Protein AF-A0A4R2LQJ0-F1 (afdb_monomer_lite)

Foldseek 3Di:
DVVVVVVVVVVVVLVVCLVVVVVPDDVSLLVSLQVVLVVLLVVCVVPPVVVSVVVLVPQCPDPDLSSVLSSLNNCVLVLVRVVCVVVVLVVLVSLCVCQQPPDPSSLLSSLQNLLSSCVPPVVSLVVVLVPDDCVRVSNVSSSCSNCVPRD

Sequence (151 aa):
MLIDNYLNKFKTVSKGIINLMMRIDKILCDIVAKMLAKAFDEICKHRGYEASLPLVEEWINDDNPNVIRAVTEGLRIWTSCPFFKENPLVAIALIAKHKAHESEYLRKSVGNALRDISKKHAELIRQEVQQWDLSYPRVLFTYKLAAKLLK

Organism: NCBI:txid28113

pLDDT: mean 86.84, std 11.3, range [59.56, 98.75]

InterPro domains:
  IPR014825 DNA alkylation repair enzyme [PF08713] (30-129)
  IPR016024 Armadillo-type fold [SSF48371] (38-150)

Structure (mmCIF, N/CA/C/O backbone):
data_AF-A0A4R2LQJ0-F1
#
_entry.id   AF-A0A4R2LQJ0-F1
#
loop_
_atom_site.group_PDB
_atom_site.id
_atom_site.type_symbol
_atom_site.label_atom_id
_atom_site.label_alt_id
_atom_site.label_comp_id
_atom_site.label_asym_id
_atom_site.label_entity_id
_atom_site.label_seq_id
_atom_site.pdbx_PDB_ins_code
_atom_site.Cartn_x
_atom_site.Cartn_y
_atom_site.Cartn_z
_atom_site.occupancy
_atom_site.B_iso_or_equiv
_atom_site.auth_seq_id
_atom_site.auth_comp_id
_atom_site.auth_asym_id
_atom_site.auth_atom_id
_atom_site.pdbx_PDB_model_num
ATOM 1 N N . MET A 1 1 ? -26.417 12.908 -4.268 1.00 59.56 1 MET A N 1
ATOM 2 C CA . MET A 1 1 ? -26.469 13.847 -5.422 1.00 59.56 1 MET A CA 1
ATOM 3 C C . MET A 1 1 ? -25.501 15.023 -5.303 1.00 59.56 1 MET A C 1
ATOM 5 O O . MET A 1 1 ? -24.594 15.086 -6.120 1.00 59.56 1 MET A O 1
ATOM 9 N N . LEU A 1 2 ? -25.627 15.939 -4.329 1.00 61.69 2 LEU A N 1
ATOM 10 C CA . LEU A 1 2 ? -24.677 17.065 -4.194 1.00 61.69 2 LEU A CA 1
ATOM 11 C C . LEU A 1 2 ? -23.270 16.602 -3.774 1.00 61.69 2 LEU A C 1
ATOM 13 O O . LEU A 1 2 ? -22.301 16.915 -4.457 1.00 61.69 2 LEU A O 1
ATOM 17 N N . ILE A 1 3 ? -23.161 15.788 -2.718 1.00 63.53 3 ILE A N 1
ATOM 18 C CA . ILE A 1 3 ? -21.873 15.279 -2.204 1.00 63.53 3 ILE A CA 1
ATOM 19 C C . ILE A 1 3 ? -21.140 14.416 -3.243 1.00 63.53 3 ILE A C 1
ATOM 21 O O . ILE A 1 3 ? -19.940 14.585 -3.434 1.00 63.53 3 ILE A O 1
ATOM 25 N N . ASP A 1 4 ? -21.850 13.550 -3.970 1.00 69.50 4 ASP A N 1
ATOM 26 C CA . ASP A 1 4 ? -21.236 12.700 -5.003 1.00 69.50 4 ASP A CA 1
ATOM 27 C C . ASP A 1 4 ? -20.672 13.526 -6.169 1.00 69.50 4 ASP A C 1
ATOM 29 O O . ASP A 1 4 ? -19.625 13.195 -6.721 1.00 69.50 4 ASP A O 1
ATOM 33 N N . ASN A 1 5 ? -21.318 14.649 -6.502 1.00 73.81 5 ASN A N 1
ATOM 34 C CA . ASN A 1 5 ? -20.833 15.580 -7.518 1.00 73.81 5 ASN A CA 1
ATOM 35 C C . ASN A 1 5 ? -19.541 16.289 -7.063 1.00 73.81 5 ASN A C 1
ATOM 37 O O . ASN A 1 5 ? -18.587 16.398 -7.834 1.00 73.81 5 ASN A O 1
ATOM 41 N N . TYR A 1 6 ? -19.456 16.696 -5.790 1.00 74.50 6 TYR A N 1
ATOM 42 C CA . TYR A 1 6 ? -18.211 17.227 -5.220 1.00 74.50 6 TYR A CA 1
ATOM 43 C C . TYR A 1 6 ? -17.104 16.177 -5.161 1.00 74.50 6 TYR A C 1
ATOM 45 O O . TYR A 1 6 ? -15.963 16.495 -5.489 1.00 74.50 6 TYR A O 1
ATOM 53 N N . LEU A 1 7 ? -17.431 14.929 -4.816 1.00 73.69 7 LEU A N 1
ATOM 54 C CA . L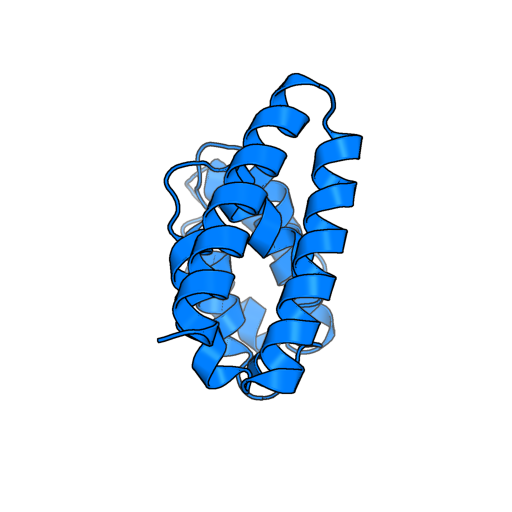EU A 1 7 ? -16.460 13.840 -4.807 1.00 73.69 7 LEU A CA 1
ATOM 55 C C . LEU A 1 7 ? -15.915 13.591 -6.214 1.00 73.69 7 LEU A C 1
ATOM 57 O O . LEU A 1 7 ? -14.708 13.504 -6.391 1.00 73.69 7 LEU A O 1
ATOM 61 N N . ASN A 1 8 ? -16.780 13.546 -7.227 1.00 77.69 8 ASN A N 1
ATOM 62 C CA . ASN A 1 8 ? -16.353 13.377 -8.614 1.00 77.69 8 ASN A CA 1
ATOM 63 C C . ASN A 1 8 ? -15.479 14.539 -9.094 1.00 77.69 8 ASN A C 1
ATOM 65 O O . ASN A 1 8 ? -14.445 14.305 -9.715 1.00 77.69 8 ASN A O 1
ATOM 69 N N . LYS A 1 9 ? -15.819 15.787 -8.749 1.00 81.12 9 LYS A N 1
ATOM 70 C CA . LYS A 1 9 ? -14.942 16.934 -9.033 1.00 81.12 9 LYS A CA 1
ATOM 71 C C . LYS A 1 9 ? -13.598 16.810 -8.321 1.00 81.12 9 LYS A C 1
ATOM 73 O O . LYS A 1 9 ? -12.566 17.000 -8.959 1.00 81.12 9 LYS A O 1
ATOM 78 N N . PHE A 1 10 ? -13.597 16.447 -7.039 1.00 80.69 10 PHE A N 1
ATOM 79 C CA . PHE A 1 10 ? -12.374 16.206 -6.276 1.00 80.69 10 PHE A CA 1
ATOM 80 C C . PHE A 1 10 ? -11.512 15.127 -6.937 1.00 80.69 10 PHE A C 1
ATOM 82 O O . PHE A 1 10 ? -10.316 15.346 -7.113 1.00 80.69 10 PHE A O 1
ATOM 89 N N . LYS A 1 11 ? -12.105 14.010 -7.379 1.00 80.12 11 LYS A N 1
ATOM 90 C CA . LYS A 1 11 ? -11.401 12.938 -8.099 1.00 80.12 11 LYS A CA 1
ATOM 91 C C . LYS A 1 11 ? -10.728 13.465 -9.362 1.00 80.12 11 LYS A C 1
ATOM 93 O O . LYS A 1 11 ? -9.515 13.328 -9.510 1.00 80.12 11 LYS A O 1
ATOM 98 N N . THR A 1 12 ? -11.502 14.093 -10.247 1.00 82.88 12 THR A N 1
ATOM 99 C CA . THR A 1 12 ? -11.019 14.571 -11.548 1.00 82.88 12 THR A CA 1
ATOM 100 C C . THR A 1 12 ? -9.915 15.608 -11.389 1.00 82.88 12 THR A C 1
ATOM 102 O O . THR A 1 12 ? -8.868 15.501 -12.027 1.00 82.88 12 THR A O 1
ATOM 105 N N . VAL A 1 13 ? -10.112 16.583 -10.496 1.00 83.06 13 VAL A N 1
ATOM 106 C CA . VAL A 1 13 ? -9.120 17.633 -10.232 1.00 83.06 13 VAL A CA 1
ATOM 107 C C . VAL A 1 13 ? -7.854 17.029 -9.639 1.00 83.06 13 VAL A C 1
ATOM 109 O O . VAL A 1 13 ? -6.762 17.315 -10.117 1.00 83.06 13 VAL A O 1
ATOM 112 N N . SER A 1 14 ? -7.980 16.144 -8.652 1.00 80.94 14 SER A N 1
ATOM 113 C CA . SER A 1 14 ? -6.821 15.546 -7.990 1.00 80.94 14 SER A CA 1
ATOM 114 C C . SER A 1 14 ? -5.989 14.675 -8.932 1.00 80.94 14 SER A C 1
ATOM 116 O O . SER A 1 14 ? -4.766 14.802 -8.952 1.00 80.94 14 SER A O 1
ATOM 118 N N . LYS A 1 15 ? -6.632 13.849 -9.770 1.00 80.69 15 LYS A N 1
ATOM 119 C CA . LYS A 1 15 ? -5.938 13.067 -10.809 1.00 80.69 15 LYS A CA 1
ATOM 120 C C . LYS A 1 15 ? -5.245 13.983 -11.824 1.00 80.69 15 LYS A C 1
ATOM 122 O O . LYS A 1 15 ? -4.096 13.740 -12.189 1.00 80.69 15 LYS A O 1
ATOM 127 N N . GLY A 1 16 ? -5.903 15.072 -12.230 1.00 81.50 16 GLY A N 1
ATOM 128 C CA . GLY A 1 16 ? -5.314 16.093 -13.100 1.00 81.50 16 GLY A CA 1
ATOM 129 C C . GLY A 1 16 ? -4.079 16.762 -12.489 1.00 81.50 16 GLY A C 1
ATOM 130 O O . GLY A 1 16 ? -3.057 16.896 -13.160 1.00 81.50 16 GLY A O 1
ATOM 131 N N . ILE A 1 17 ? -4.142 17.114 -11.202 1.00 81.12 17 ILE A N 1
ATOM 132 C CA . ILE A 1 17 ? -3.028 17.708 -10.457 1.00 81.12 17 ILE A CA 1
ATOM 133 C C . ILE A 1 17 ? -1.858 16.722 -10.351 1.00 81.12 17 ILE A C 1
ATOM 135 O O . ILE A 1 17 ? -0.732 17.105 -10.657 1.00 81.12 17 ILE A O 1
ATOM 139 N N . ILE A 1 18 ? -2.104 15.452 -10.001 1.00 77.69 18 ILE A N 1
ATOM 140 C CA . ILE A 1 18 ? -1.054 14.416 -9.969 1.00 77.69 18 ILE A CA 1
ATOM 141 C C . ILE A 1 18 ? -0.365 14.319 -11.336 1.00 77.69 18 ILE A C 1
ATOM 143 O O . ILE A 1 18 ? 0.862 14.369 -11.419 1.00 77.69 18 ILE A O 1
ATOM 147 N N . ASN A 1 19 ? -1.146 14.243 -12.417 1.00 77.94 19 ASN A N 1
ATOM 148 C CA . ASN A 1 19 ? -0.617 14.159 -13.778 1.00 77.94 19 ASN A CA 1
ATOM 149 C C . ASN A 1 19 ? 0.231 15.373 -14.163 1.00 77.94 19 ASN A C 1
ATOM 151 O O . ASN A 1 19 ? 1.266 15.215 -14.810 1.00 77.94 19 ASN A O 1
ATOM 155 N N . LEU A 1 20 ? -0.199 16.574 -13.777 1.00 79.31 20 LEU A N 1
ATOM 156 C CA . LEU A 1 20 ? 0.540 17.802 -14.043 1.00 79.31 20 LEU A CA 1
ATOM 157 C C . LEU A 1 20 ? 1.846 17.845 -13.247 1.00 79.31 20 LEU A C 1
ATOM 159 O O . LEU A 1 20 ? 2.902 18.108 -13.813 1.00 79.31 20 LEU A O 1
ATOM 163 N N . MET A 1 21 ? 1.796 17.547 -11.951 1.00 75.88 21 MET A N 1
ATOM 164 C CA . MET A 1 21 ? 2.963 17.624 -11.070 1.00 75.88 21 MET A CA 1
ATOM 165 C C . MET A 1 21 ? 4.033 16.607 -11.439 1.00 75.88 21 MET A C 1
ATOM 167 O O . MET A 1 21 ? 5.214 16.934 -11.387 1.00 75.88 21 MET A O 1
ATOM 171 N N . MET A 1 22 ? 3.634 15.425 -11.913 1.00 69.56 22 MET A N 1
ATOM 172 C CA . MET A 1 22 ? 4.554 14.430 -12.469 1.00 69.56 22 MET A CA 1
ATOM 173 C C . MET A 1 22 ? 5.381 14.950 -13.652 1.00 69.56 22 MET A C 1
ATOM 175 O O . MET A 1 22 ? 6.480 14.452 -13.879 1.00 69.56 22 MET A O 1
ATOM 179 N N . ARG A 1 23 ? 4.877 15.937 -14.405 1.00 75.00 23 ARG A N 1
ATOM 180 C CA . ARG A 1 23 ? 5.614 16.571 -15.512 1.00 75.00 23 ARG A CA 1
ATOM 181 C C . ARG A 1 23 ? 6.564 17.672 -15.045 1.00 75.00 23 ARG A C 1
ATOM 183 O O . ARG A 1 23 ? 7.405 18.096 -15.826 1.00 75.00 23 ARG A O 1
ATOM 190 N N . ILE A 1 24 ? 6.398 18.149 -13.813 1.00 74.56 24 ILE A N 1
ATOM 191 C CA . ILE A 1 24 ? 7.155 19.272 -13.261 1.00 74.56 24 ILE A CA 1
ATOM 192 C C . ILE A 1 24 ? 8.280 18.745 -12.377 1.00 74.56 24 ILE A C 1
ATOM 194 O O . ILE A 1 24 ? 9.448 18.952 -12.686 1.00 74.56 24 ILE A O 1
ATOM 198 N N . ASP A 1 25 ? 7.931 18.077 -11.273 1.00 73.62 25 ASP A N 1
ATOM 199 C CA . ASP A 1 25 ? 8.899 17.645 -10.273 1.00 73.62 25 ASP A CA 1
ATOM 200 C C . ASP A 1 25 ? 8.358 16.511 -9.382 1.00 73.62 25 ASP A C 1
ATOM 202 O O . ASP A 1 25 ? 7.186 16.444 -9.000 1.00 73.62 25 ASP A O 1
ATOM 206 N N . LYS A 1 26 ? 9.257 15.598 -9.021 1.00 66.50 26 LYS A N 1
ATOM 207 C CA . LYS A 1 26 ? 8.949 14.398 -8.244 1.00 66.50 26 LYS A CA 1
ATOM 208 C C . LYS A 1 26 ? 8.674 14.681 -6.762 1.00 66.50 26 LYS A C 1
ATOM 210 O O . LYS A 1 26 ? 7.780 14.068 -6.183 1.00 66.50 26 LYS A O 1
ATOM 215 N N . ILE A 1 27 ? 9.421 15.599 -6.150 1.00 70.94 27 ILE A N 1
ATOM 216 C CA . ILE A 1 27 ? 9.214 16.046 -4.763 1.00 70.94 27 ILE A CA 1
ATOM 217 C C . ILE A 1 27 ? 7.845 16.711 -4.657 1.00 70.94 27 ILE A C 1
ATOM 219 O O . ILE A 1 27 ? 7.098 16.467 -3.708 1.00 70.94 27 ILE A O 1
ATOM 223 N N . LEU A 1 28 ? 7.493 17.499 -5.670 1.00 67.00 28 LEU A N 1
ATOM 224 C CA . LEU A 1 28 ? 6.199 18.151 -5.773 1.00 67.00 28 LEU A CA 1
ATOM 225 C C . LEU A 1 28 ? 5.065 17.103 -5.762 1.00 67.00 28 LEU A C 1
ATOM 227 O O . LEU A 1 28 ? 4.140 17.217 -4.954 1.00 67.00 28 LEU A O 1
ATOM 231 N N . CYS A 1 29 ? 5.169 16.024 -6.548 1.00 67.44 29 CYS A N 1
ATOM 232 C CA . CYS A 1 29 ? 4.191 14.925 -6.526 1.00 67.44 29 CYS A CA 1
ATOM 233 C C . CYS A 1 29 ? 4.036 14.275 -5.135 1.00 67.44 29 CYS A C 1
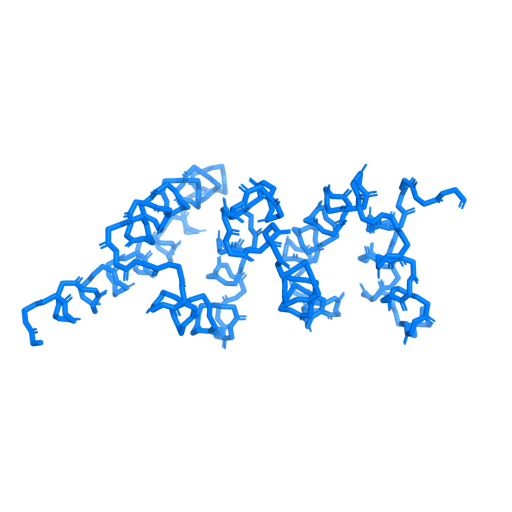ATOM 235 O O . CYS A 1 29 ? 2.913 13.997 -4.705 1.00 67.44 29 CYS A O 1
ATOM 237 N N . ASP A 1 30 ? 5.137 14.064 -4.405 1.00 66.25 30 ASP A N 1
ATOM 238 C CA . ASP A 1 30 ? 5.096 13.506 -3.046 1.00 66.25 30 ASP A CA 1
ATOM 239 C C . ASP A 1 30 ? 4.405 14.467 -2.046 1.00 66.25 30 ASP A C 1
ATOM 241 O O . ASP A 1 30 ? 3.734 14.017 -1.113 1.00 66.25 30 ASP A O 1
ATOM 245 N N . ILE A 1 31 ? 4.513 15.790 -2.235 1.00 71.00 31 ILE A N 1
ATOM 246 C CA . ILE A 1 31 ? 3.795 16.790 -1.422 1.00 71.00 31 ILE A CA 1
ATOM 247 C C . ILE A 1 31 ? 2.287 16.710 -1.672 1.00 71.00 31 ILE A C 1
ATOM 249 O O . ILE A 1 31 ? 1.511 16.674 -0.713 1.00 71.00 31 ILE A O 1
ATOM 253 N N . VAL A 1 32 ? 1.851 16.624 -2.932 1.00 69.75 32 VAL A N 1
ATOM 254 C CA . VAL A 1 32 ? 0.413 16.524 -3.223 1.00 69.75 32 VAL A CA 1
ATOM 255 C C . VAL A 1 32 ? -0.178 15.196 -2.801 1.00 69.75 32 VAL A C 1
ATOM 257 O O . VAL A 1 32 ? -1.283 15.201 -2.271 1.00 69.75 32 VAL A O 1
ATOM 260 N N . ALA A 1 33 ? 0.549 14.084 -2.908 1.00 67.38 33 ALA A N 1
ATOM 261 C CA . ALA A 1 33 ? 0.081 12.812 -2.359 1.00 67.38 33 ALA A CA 1
ATOM 262 C C . ALA A 1 33 ? -0.242 12.926 -0.855 1.00 67.38 33 ALA A C 1
ATOM 264 O O . ALA A 1 33 ? -1.282 12.448 -0.403 1.00 67.38 33 ALA A O 1
ATOM 265 N N . LYS A 1 34 ? 0.586 13.645 -0.081 1.00 68.69 34 LYS A N 1
ATOM 266 C CA . LYS A 1 34 ? 0.321 13.920 1.343 1.00 68.69 34 LYS A CA 1
ATOM 267 C C . LYS A 1 34 ? -0.890 14.829 1.557 1.00 68.69 34 LYS A C 1
ATOM 269 O O . LYS A 1 34 ? -1.650 14.617 2.499 1.00 68.69 34 LYS A O 1
ATOM 274 N N . MET A 1 35 ? -1.076 15.851 0.721 1.00 73.50 35 MET A N 1
ATOM 275 C CA . MET A 1 35 ? -2.261 16.715 0.801 1.00 73.50 35 MET A CA 1
ATOM 276 C C . MET A 1 35 ? -3.538 15.936 0.476 1.00 73.50 35 MET A C 1
ATOM 278 O O . MET A 1 35 ? -4.533 16.074 1.183 1.00 73.50 35 MET A O 1
ATOM 282 N N . LEU A 1 36 ? -3.489 15.073 -0.539 1.00 70.19 36 LEU A N 1
ATOM 283 C CA . LEU A 1 36 ? -4.593 14.202 -0.927 1.00 70.19 36 LEU A CA 1
ATOM 284 C C . LEU A 1 36 ? -4.924 13.191 0.162 1.00 70.19 36 LEU A C 1
ATOM 286 O O . LEU A 1 36 ? -6.098 12.959 0.415 1.00 70.19 36 LEU A O 1
ATOM 290 N N . ALA A 1 37 ? -3.923 12.665 0.864 1.00 66.62 37 ALA A N 1
ATOM 291 C CA . ALA A 1 37 ? -4.148 11.816 2.025 1.00 66.62 37 ALA A CA 1
ATOM 292 C C . ALA A 1 37 ? -4.916 12.520 3.138 1.00 66.62 37 ALA A C 1
ATOM 294 O O . ALA A 1 37 ? -5.871 11.964 3.666 1.00 66.62 37 ALA A O 1
ATOM 295 N N . LYS A 1 38 ? -4.521 13.754 3.474 1.00 72.38 38 LYS A N 1
ATOM 296 C CA . LYS A 1 38 ? -5.221 14.562 4.480 1.00 72.38 38 LYS A CA 1
ATOM 297 C C . LYS A 1 38 ? -6.643 14.892 4.036 1.00 72.38 38 LYS A C 1
ATOM 299 O O . LYS A 1 38 ? -7.561 14.795 4.837 1.00 72.38 38 LYS A O 1
ATOM 304 N N . ALA A 1 39 ? -6.831 15.247 2.766 1.00 74.50 39 ALA A N 1
ATOM 305 C CA . ALA A 1 39 ? -8.157 15.499 2.212 1.00 74.50 39 ALA A CA 1
ATOM 306 C C . ALA A 1 39 ? -9.029 14.235 2.240 1.00 74.50 39 ALA A C 1
ATOM 308 O O . ALA A 1 39 ? -10.200 14.300 2.595 1.00 74.50 39 ALA A O 1
ATOM 309 N N . PHE A 1 40 ? -8.453 13.078 1.913 1.00 69.88 40 PHE A N 1
ATOM 310 C CA . PHE A 1 40 ? -9.141 11.796 1.958 1.00 69.88 40 PHE A CA 1
ATOM 311 C C . PHE A 1 40 ? -9.510 11.396 3.392 1.00 69.88 40 PHE A C 1
ATOM 313 O O . PHE A 1 40 ? -10.648 11.006 3.633 1.00 69.88 40 PHE A O 1
ATOM 320 N N . ASP A 1 41 ? -8.588 11.550 4.343 1.00 70.44 41 ASP A N 1
ATOM 321 C CA . ASP A 1 41 ? -8.825 11.353 5.777 1.00 70.44 41 ASP A CA 1
ATOM 322 C C . ASP A 1 41 ? -9.980 12.235 6.277 1.00 70.44 41 ASP A C 1
ATOM 324 O O . ASP A 1 41 ? -10.882 11.751 6.959 1.00 70.44 41 ASP A O 1
ATOM 328 N N . GLU A 1 42 ? -10.024 13.500 5.853 1.00 77.19 42 GLU A N 1
ATOM 329 C CA . GLU A 1 42 ? -11.101 14.428 6.206 1.00 77.19 42 GLU A CA 1
ATOM 330 C C . GLU A 1 42 ? -12.450 14.029 5.586 1.00 77.19 42 GLU A C 1
ATOM 332 O O . GLU A 1 42 ? -13.474 13.998 6.271 1.00 77.19 42 GLU A O 1
ATOM 337 N N . ILE A 1 43 ? -12.456 13.617 4.314 1.00 75.00 43 ILE A N 1
ATOM 338 C CA . ILE A 1 43 ? -13.647 13.062 3.652 1.00 75.00 43 ILE A CA 1
ATOM 339 C C . ILE A 1 43 ? -14.138 11.814 4.398 1.00 75.00 43 ILE A C 1
ATOM 341 O O . ILE A 1 43 ? -15.338 11.665 4.626 1.00 75.00 43 ILE A O 1
ATOM 345 N N . CYS A 1 44 ? -13.230 10.927 4.811 1.00 72.19 44 CYS A N 1
ATOM 346 C CA . CYS A 1 44 ? -13.561 9.713 5.554 1.00 72.19 44 CYS A CA 1
ATOM 347 C C . CYS A 1 44 ? -14.109 10.006 6.947 1.00 72.19 44 CYS A C 1
ATOM 349 O O . CYS A 1 44 ? -15.055 9.346 7.369 1.00 72.19 44 CYS A O 1
ATOM 351 N N . LYS A 1 45 ? -13.561 10.995 7.658 1.00 74.38 45 LYS A N 1
ATOM 352 C CA . LYS A 1 45 ? -14.096 11.436 8.953 1.00 74.38 45 LYS A CA 1
ATOM 353 C C . LYS A 1 45 ? -15.522 11.960 8.825 1.00 74.38 45 LYS A C 1
ATOM 355 O O . LYS A 1 45 ? -16.358 11.629 9.657 1.00 74.38 45 LYS A O 1
ATOM 360 N N . HIS A 1 46 ? -15.810 12.733 7.778 1.00 77.56 46 HIS A N 1
ATOM 361 C CA . HIS A 1 46 ? -17.146 13.289 7.566 1.00 77.56 46 HIS A CA 1
ATOM 362 C C . HIS A 1 46 ? -18.164 12.275 7.030 1.00 77.56 46 HIS A C 1
ATOM 364 O O . HIS A 1 46 ? -19.337 12.355 7.388 1.00 77.56 46 HIS A O 1
ATOM 370 N N . ARG A 1 47 ? -17.749 11.342 6.163 1.00 74.56 47 ARG A N 1
ATOM 371 C CA . ARG A 1 47 ? -18.655 10.404 5.471 1.00 74.56 47 ARG A CA 1
ATOM 372 C C . ARG A 1 47 ? -18.717 9.010 6.105 1.00 74.56 47 ARG A C 1
ATOM 374 O O . ARG A 1 47 ? -19.625 8.246 5.799 1.00 74.56 47 ARG A O 1
ATOM 381 N N . GLY A 1 48 ? -17.755 8.677 6.960 1.00 72.00 48 GLY A N 1
ATOM 382 C CA . GLY A 1 48 ? -17.453 7.309 7.367 1.00 72.00 48 GLY A CA 1
ATOM 383 C C . GLY A 1 48 ? -16.429 6.668 6.425 1.00 72.00 48 GLY A C 1
ATOM 384 O O . GLY A 1 48 ? -16.510 6.796 5.204 1.00 72.00 48 GLY A O 1
ATOM 385 N N . TYR A 1 49 ? -15.449 5.966 6.993 1.00 66.75 49 TYR A N 1
ATOM 386 C CA . TYR A 1 49 ? -14.358 5.355 6.224 1.00 66.75 49 TYR A CA 1
ATOM 387 C C . TYR A 1 49 ? -14.837 4.256 5.272 1.00 66.75 49 TYR A C 1
ATOM 389 O O . TYR A 1 49 ? -14.315 4.134 4.168 1.00 66.75 49 TYR A O 1
ATOM 397 N N . GLU A 1 50 ? -15.851 3.493 5.675 1.00 69.69 50 GLU A N 1
ATOM 398 C CA . GLU A 1 50 ? -16.456 2.444 4.852 1.00 69.69 50 GLU A CA 1
ATOM 399 C C . GLU A 1 50 ? -17.060 3.020 3.561 1.00 69.69 50 GLU A C 1
ATOM 401 O O . GLU A 1 50 ? -16.804 2.521 2.469 1.00 69.69 50 GLU A O 1
ATOM 406 N N . ALA A 1 51 ? -17.743 4.166 3.656 1.00 74.38 51 ALA A N 1
ATOM 407 C CA . ALA A 1 51 ? -18.315 4.868 2.505 1.00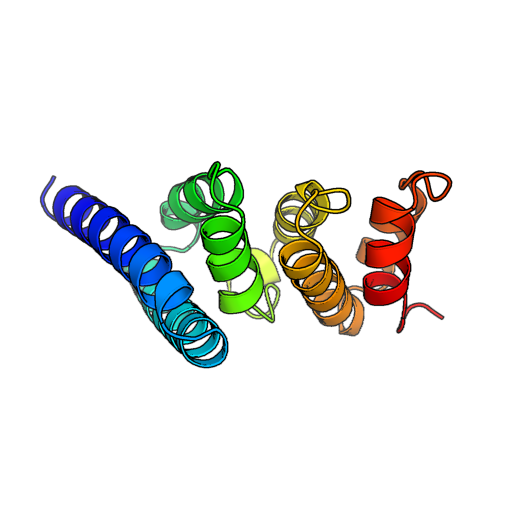 74.38 51 ALA A CA 1
ATOM 408 C C . ALA A 1 51 ? -17.260 5.473 1.555 1.00 74.38 51 ALA A C 1
ATOM 410 O O . ALA A 1 51 ? -17.586 5.870 0.432 1.00 74.38 51 ALA A O 1
ATOM 411 N N . SER A 1 52 ? -16.005 5.563 1.997 1.00 75.50 52 SER A N 1
ATOM 412 C CA . SER A 1 52 ? -14.881 6.085 1.216 1.00 75.50 52 SER A CA 1
ATOM 413 C C . SER A 1 52 ? -13.989 4.988 0.632 1.00 75.50 52 SER A C 1
ATOM 415 O O . SER A 1 52 ? -13.166 5.284 -0.235 1.00 75.50 52 SER A O 1
ATOM 417 N N . LEU A 1 53 ? -14.166 3.728 1.044 1.00 81.19 53 LEU A N 1
ATOM 418 C CA . LEU A 1 53 ? -13.415 2.590 0.514 1.00 81.19 53 LEU A CA 1
ATOM 419 C C . LEU A 1 53 ? -13.505 2.466 -1.021 1.00 81.19 53 LEU A C 1
ATOM 421 O O . LEU A 1 53 ? -12.447 2.317 -1.634 1.00 81.19 53 LEU A O 1
ATOM 425 N N . PRO A 1 54 ? -14.672 2.670 -1.676 1.00 86.19 54 PRO A N 1
ATOM 426 C CA . PRO A 1 54 ? -14.756 2.610 -3.138 1.00 86.19 54 PRO A CA 1
ATOM 427 C C . PRO A 1 54 ? -13.841 3.612 -3.854 1.00 86.19 54 PRO A C 1
ATOM 429 O O . PRO A 1 54 ? -13.392 3.366 -4.968 1.00 86.19 54 PRO A O 1
ATOM 432 N N . LEU A 1 55 ? -13.539 4.755 -3.226 1.00 82.12 55 LEU A N 1
ATOM 433 C CA . LEU A 1 55 ? -12.611 5.739 -3.786 1.00 82.12 55 LEU A CA 1
ATOM 434 C C . LEU A 1 55 ? -11.150 5.268 -3.668 1.00 82.12 55 LEU A C 1
ATOM 436 O O . LEU A 1 55 ? -10.382 5.446 -4.612 1.00 82.12 55 LEU A O 1
ATOM 440 N N . VAL A 1 56 ? -10.767 4.635 -2.552 1.00 84.25 56 VAL A N 1
ATOM 441 C CA . VAL A 1 56 ? -9.439 4.000 -2.427 1.00 84.25 56 VAL A CA 1
ATOM 442 C C . VAL A 1 56 ? -9.284 2.908 -3.475 1.00 84.25 56 VAL A C 1
ATOM 444 O O . VAL A 1 56 ? -8.267 2.863 -4.161 1.00 84.25 56 VAL A O 1
ATOM 447 N N . GLU A 1 57 ? -10.300 2.060 -3.618 1.00 90.00 57 GLU A N 1
ATOM 448 C CA . GLU A 1 57 ? -10.316 0.969 -4.589 1.00 90.00 57 GLU A CA 1
ATOM 449 C C . GLU A 1 57 ? -10.259 1.481 -6.029 1.00 90.00 57 GLU A C 1
ATOM 451 O O . GLU A 1 57 ? -9.547 0.915 -6.852 1.00 90.00 57 GLU A O 1
ATOM 456 N N . GLU A 1 58 ? -10.942 2.577 -6.351 1.00 89.50 58 GLU A N 1
ATOM 457 C CA . GLU A 1 58 ? -10.836 3.196 -7.674 1.00 89.50 58 GLU A CA 1
ATOM 458 C C . GLU A 1 58 ? -9.396 3.645 -7.969 1.00 89.50 58 GLU A C 1
ATOM 460 O O . GLU A 1 58 ? -8.882 3.418 -9.059 1.00 89.50 58 GLU A O 1
ATOM 465 N N . TRP A 1 59 ? -8.728 4.281 -7.005 1.00 88.94 59 TRP A N 1
ATOM 466 C CA . TRP A 1 59 ? -7.403 4.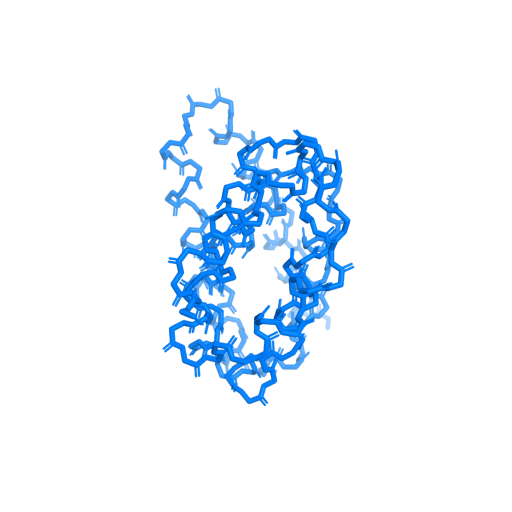868 -7.217 1.00 88.94 59 TRP A CA 1
ATOM 467 C C . TRP A 1 59 ? -6.268 3.855 -7.167 1.00 88.94 59 TRP A C 1
ATOM 469 O O . TRP A 1 59 ? -5.291 3.990 -7.902 1.00 88.94 59 TRP A O 1
ATOM 479 N N . ILE A 1 60 ? -6.377 2.846 -6.303 1.00 91.75 60 ILE A N 1
ATOM 480 C CA . ILE A 1 60 ? -5.386 1.772 -6.234 1.00 91.75 60 ILE A CA 1
ATOM 481 C C . ILE A 1 60 ? -5.421 0.931 -7.519 1.00 91.75 60 ILE A C 1
ATOM 483 O O . ILE A 1 60 ? -4.410 0.368 -7.909 1.00 91.75 60 ILE A O 1
ATOM 487 N N . ASN A 1 61 ? -6.561 0.892 -8.214 1.00 94.12 61 ASN A N 1
ATOM 488 C CA . ASN A 1 61 ? -6.741 0.162 -9.466 1.00 94.12 61 ASN A CA 1
ATOM 489 C C . ASN A 1 61 ? -6.634 1.047 -10.720 1.00 94.12 61 ASN A C 1
ATOM 491 O O . ASN A 1 61 ? -7.004 0.593 -11.798 1.00 94.12 61 ASN A O 1
ATOM 495 N N . ASP A 1 62 ? -6.164 2.289 -10.591 1.00 93.56 62 ASP A N 1
ATOM 496 C CA . ASP A 1 62 ? -5.998 3.203 -11.724 1.00 93.56 62 ASP A CA 1
ATOM 497 C C . ASP A 1 62 ? -4.872 2.728 -12.659 1.00 93.56 62 ASP A C 1
ATOM 499 O O . ASP A 1 62 ? -3.861 2.191 -12.205 1.00 93.56 62 ASP A O 1
ATOM 503 N N . ASP A 1 63 ? -5.010 2.968 -13.963 1.00 91.88 63 ASP A N 1
ATOM 504 C CA . ASP A 1 63 ? -3.990 2.589 -14.950 1.00 91.88 63 ASP A CA 1
ATOM 505 C C . ASP A 1 63 ? -2.691 3.393 -14.784 1.00 91.88 63 ASP A C 1
ATOM 507 O O . ASP A 1 63 ? -1.613 2.967 -15.207 1.00 91.88 63 ASP A O 1
ATOM 511 N N . ASN A 1 64 ? -2.763 4.577 -14.167 1.00 87.62 64 ASN A N 1
ATOM 512 C CA . ASN A 1 64 ? -1.595 5.408 -13.951 1.00 87.62 64 ASN A CA 1
ATOM 513 C C . ASN A 1 64 ? -0.859 5.013 -12.657 1.00 87.62 64 ASN A C 1
ATOM 515 O O . ASN A 1 64 ? -1.353 5.283 -11.554 1.00 87.62 64 ASN A O 1
ATOM 519 N N . PRO A 1 65 ? 0.395 4.520 -12.735 1.00 90.62 65 PRO A N 1
ATOM 520 C CA . PRO A 1 65 ? 1.152 4.104 -11.555 1.00 90.62 65 PRO A CA 1
ATOM 521 C C . PRO A 1 65 ? 1.381 5.223 -10.535 1.00 90.62 65 PRO A C 1
ATOM 523 O O . PRO A 1 65 ? 1.638 4.940 -9.365 1.00 90.62 65 PRO A O 1
ATOM 526 N N . ASN A 1 66 ? 1.308 6.489 -10.947 1.00 85.19 66 ASN A N 1
ATOM 527 C CA . ASN A 1 66 ? 1.469 7.626 -10.045 1.00 85.19 66 ASN A CA 1
ATOM 528 C C . ASN A 1 66 ? 0.199 7.916 -9.245 1.00 85.19 66 ASN A C 1
ATOM 530 O O . ASN A 1 66 ? 0.305 8.353 -8.102 1.00 85.19 66 ASN A O 1
ATOM 534 N N . VAL A 1 67 ? -0.983 7.626 -9.798 1.00 86.50 67 VAL A N 1
ATOM 535 C CA . VAL A 1 67 ? -2.248 7.690 -9.052 1.00 86.50 67 VAL A CA 1
ATOM 536 C C . VAL A 1 67 ? -2.266 6.587 -7.995 1.00 86.50 67 VAL A C 1
ATOM 538 O O . VAL A 1 67 ? -2.463 6.881 -6.814 1.00 86.50 67 VAL A O 1
ATOM 541 N N . ILE A 1 68 ? -1.913 5.355 -8.384 1.00 91.88 68 ILE A N 1
ATOM 542 C CA . ILE A 1 68 ? -1.763 4.221 -7.455 1.00 91.88 68 ILE A CA 1
ATOM 543 C C . ILE A 1 68 ? -0.742 4.558 -6.361 1.00 91.88 68 ILE A C 1
ATOM 545 O O . ILE A 1 68 ? -0.966 4.332 -5.169 1.00 91.88 68 ILE A O 1
ATOM 549 N N . ARG A 1 69 ? 0.398 5.142 -6.745 1.00 89.50 69 ARG A N 1
ATOM 550 C CA . ARG A 1 69 ? 1.426 5.566 -5.792 1.00 89.50 69 ARG A CA 1
ATOM 551 C C . ARG A 1 69 ? 0.898 6.638 -4.847 1.00 89.50 69 ARG A C 1
ATOM 553 O O . ARG A 1 69 ? 1.173 6.542 -3.657 1.00 89.50 69 ARG A O 1
ATOM 560 N N . ALA A 1 70 ? 0.180 7.641 -5.348 1.00 83.06 70 ALA A N 1
ATOM 561 C CA . ALA A 1 70 ? -0.319 8.741 -4.532 1.00 83.06 70 ALA A CA 1
ATOM 562 C C . ALA A 1 70 ? -1.218 8.233 -3.400 1.00 83.06 70 ALA A C 1
ATOM 564 O O . ALA A 1 70 ? -1.031 8.647 -2.259 1.00 83.06 70 ALA A O 1
ATOM 565 N N . VAL A 1 71 ? -2.115 7.281 -3.681 1.00 85.31 71 VAL A N 1
ATOM 566 C CA . VAL A 1 71 ? -2.928 6.644 -2.632 1.00 85.31 71 VAL A CA 1
ATOM 567 C C . VAL A 1 71 ? -2.088 5.725 -1.731 1.00 85.31 71 VAL A C 1
ATOM 569 O O . VAL A 1 71 ? -2.213 5.790 -0.509 1.00 85.31 71 VAL A O 1
ATOM 572 N N . THR A 1 72 ? -1.158 4.945 -2.301 1.00 91.12 72 THR A N 1
ATOM 573 C CA . THR A 1 72 ? -0.261 4.041 -1.549 1.00 91.12 72 THR A CA 1
ATOM 574 C C . THR A 1 72 ? 0.623 4.785 -0.550 1.00 91.12 72 THR A C 1
ATOM 576 O O . THR A 1 72 ? 0.770 4.340 0.584 1.00 91.12 72 THR A O 1
ATOM 579 N N . GLU A 1 73 ? 1.226 5.905 -0.948 1.00 87.50 73 GLU A N 1
ATOM 580 C CA . GLU A 1 73 ? 2.068 6.739 -0.085 1.00 87.50 73 GLU A CA 1
ATOM 581 C C . GLU A 1 73 ? 1.259 7.648 0.818 1.00 87.50 73 GLU A C 1
ATOM 583 O O . GLU A 1 73 ? 1.601 7.800 1.989 1.00 87.50 73 GLU A O 1
ATOM 588 N N . GLY A 1 74 ? 0.201 8.248 0.278 1.00 80.06 74 GLY A N 1
ATOM 589 C CA . GLY A 1 74 ? -0.607 9.215 0.993 1.00 80.06 74 GLY A CA 1
ATOM 590 C C . GLY A 1 74 ? -1.163 8.632 2.286 1.00 80.06 74 GLY A C 1
ATOM 591 O O . GLY A 1 74 ? -1.022 9.235 3.345 1.00 80.06 74 GLY A O 1
ATOM 592 N N . LEU A 1 75 ? -1.708 7.418 2.223 1.00 84.50 75 LEU A N 1
ATOM 593 C CA . LEU A 1 75 ? -2.295 6.756 3.384 1.00 84.50 75 LEU A CA 1
ATOM 594 C C . LEU A 1 75 ? -1.265 6.166 4.359 1.00 84.50 75 LEU A C 1
ATOM 596 O O . LEU A 1 75 ? -1.658 5.588 5.366 1.00 84.50 75 LEU A O 1
ATOM 600 N N . ARG A 1 76 ? 0.052 6.287 4.125 1.00 89.31 76 ARG A N 1
ATOM 601 C CA . ARG A 1 76 ? 1.043 5.784 5.091 1.00 89.31 76 ARG A CA 1
ATOM 602 C C . ARG A 1 76 ? 1.031 6.630 6.373 1.00 89.31 76 ARG A C 1
ATOM 604 O O . ARG A 1 76 ? 1.152 7.847 6.325 1.00 89.31 76 ARG A O 1
ATOM 611 N N . ILE A 1 77 ? 0.981 6.026 7.562 1.00 90.94 77 ILE A N 1
ATOM 612 C CA . ILE A 1 77 ? 0.922 4.580 7.852 1.00 90.94 77 ILE A CA 1
ATOM 613 C C . ILE A 1 77 ? -0.532 4.093 7.759 1.00 90.94 77 ILE A C 1
ATOM 615 O O . ILE A 1 77 ? -1.359 4.531 8.552 1.00 90.94 77 ILE A O 1
ATOM 619 N N . TRP A 1 78 ? -0.819 3.147 6.855 1.00 91.44 78 TRP A N 1
ATOM 620 C CA . TRP A 1 78 ? -2.193 2.735 6.521 1.00 91.44 78 TRP A CA 1
ATOM 621 C C . TRP A 1 78 ? -2.986 2.275 7.744 1.00 91.44 78 TRP A C 1
ATOM 623 O O . TRP A 1 78 ? -4.101 2.726 7.965 1.00 91.44 78 TRP A O 1
ATOM 633 N N . THR A 1 79 ? -2.389 1.447 8.602 1.00 93.38 79 THR A N 1
ATOM 634 C CA . THR A 1 79 ? -3.037 0.932 9.821 1.00 93.38 79 THR A CA 1
ATOM 635 C C . THR A 1 79 ? -3.121 1.949 10.968 1.00 93.38 79 THR A C 1
ATOM 637 O O . THR A 1 79 ? -3.517 1.600 12.079 1.00 93.38 79 THR A O 1
ATOM 640 N N . SER A 1 80 ? -2.767 3.215 10.729 1.00 88.38 80 SER A N 1
ATOM 641 C CA . SER A 1 80 ? -3.125 4.331 11.613 1.00 88.38 80 SER A CA 1
ATOM 642 C C . SER A 1 80 ? -4.459 4.979 11.223 1.00 88.38 80 SER A C 1
ATOM 644 O O . SER A 1 80 ? -5.035 5.689 12.045 1.00 88.38 80 SER A O 1
ATOM 646 N N . CYS A 1 81 ? -4.969 4.734 10.011 1.00 82.12 81 CYS A N 1
ATOM 647 C CA . CYS A 1 81 ? -6.291 5.190 9.586 1.00 82.12 81 CYS A CA 1
ATOM 648 C C . CYS A 1 81 ? -7.386 4.328 10.249 1.00 82.12 81 CYS A C 1
ATOM 650 O O . CYS A 1 81 ? -7.287 3.102 10.173 1.00 82.12 81 CYS A O 1
ATOM 652 N N . PRO A 1 82 ? -8.441 4.917 10.847 1.00 80.31 82 PRO A N 1
ATOM 653 C CA . PRO A 1 82 ? -9.485 4.215 11.601 1.00 80.31 82 PRO A CA 1
ATOM 654 C C . PRO A 1 82 ? -9.994 2.897 10.999 1.00 80.31 82 PRO A C 1
ATOM 656 O O . PRO A 1 82 ? -9.981 1.887 11.689 1.00 80.31 82 PRO A O 1
ATOM 659 N N . PHE A 1 83 ? -10.374 2.855 9.717 1.00 83.31 83 PHE A N 1
ATOM 660 C CA . PHE A 1 83 ? -10.871 1.612 9.107 1.00 83.31 83 PHE A CA 1
ATOM 661 C C . PHE A 1 83 ? -9.795 0.536 8.944 1.00 83.31 83 PHE A C 1
ATOM 663 O O . PHE A 1 83 ? -10.012 -0.615 9.309 1.00 83.31 83 PHE A O 1
ATOM 670 N N . PHE A 1 84 ? -8.618 0.898 8.433 1.00 89.25 84 PHE A N 1
ATOM 671 C CA . PHE A 1 84 ? -7.518 -0.048 8.220 1.00 89.25 84 PHE A CA 1
ATOM 672 C C . PHE A 1 84 ? -6.827 -0.464 9.519 1.00 89.25 84 PHE A C 1
ATOM 674 O O . PHE A 1 84 ? -6.177 -1.503 9.558 1.00 89.25 84 PHE A O 1
ATOM 681 N N . LYS A 1 85 ? -6.965 0.331 10.583 1.00 89.25 85 LYS A N 1
ATOM 682 C CA . LYS A 1 85 ? -6.529 -0.036 11.930 1.00 89.25 85 LYS A CA 1
ATOM 683 C C . LYS A 1 85 ? -7.289 -1.263 12.433 1.00 89.25 85 LYS A C 1
ATOM 685 O O . LYS A 1 85 ? -6.662 -2.187 12.938 1.00 89.25 85 LYS A O 1
ATOM 690 N N . GLU A 1 86 ? -8.609 -1.272 12.255 1.00 90.06 86 GLU A N 1
ATOM 691 C CA . GLU A 1 86 ? -9.464 -2.405 12.630 1.00 90.06 86 GLU A CA 1
ATOM 692 C C . GLU A 1 86 ? -9.428 -3.527 11.570 1.00 90.06 86 GLU A C 1
ATOM 694 O O . GLU A 1 86 ? -9.638 -4.693 11.889 1.00 90.06 86 GLU A O 1
ATOM 699 N N . ASN A 1 87 ? -9.083 -3.198 10.316 1.00 93.19 87 ASN A N 1
ATOM 700 C CA . ASN A 1 87 ? -9.049 -4.128 9.179 1.00 93.19 87 ASN A CA 1
ATOM 701 C C . ASN A 1 87 ? -7.676 -4.154 8.465 1.00 93.19 87 ASN A C 1
ATOM 703 O O . ASN A 1 87 ? -7.582 -3.811 7.279 1.00 93.19 87 ASN A O 1
ATOM 707 N N . PRO A 1 88 ? -6.583 -4.569 9.135 1.00 96.56 88 PRO A N 1
ATOM 708 C CA . PRO A 1 88 ? -5.232 -4.495 8.570 1.00 96.56 88 PRO A CA 1
ATOM 709 C C . PRO A 1 88 ? -5.032 -5.398 7.345 1.00 96.56 88 PRO A C 1
ATOM 711 O O . PRO A 1 88 ? -4.274 -5.043 6.444 1.00 96.56 88 PRO A O 1
ATOM 714 N N . LEU A 1 89 ? -5.739 -6.532 7.268 1.00 97.75 89 LEU A N 1
ATOM 715 C CA . LEU A 1 89 ? -5.685 -7.443 6.118 1.00 97.75 89 LEU A CA 1
ATOM 716 C C . LEU A 1 89 ? -6.182 -6.785 4.825 1.00 97.75 89 LEU A C 1
ATOM 718 O O . LEU A 1 89 ? -5.608 -7.025 3.767 1.00 97.75 89 LEU A O 1
ATOM 722 N N . VAL A 1 90 ? -7.189 -5.908 4.909 1.00 95.44 90 VAL A N 1
ATOM 723 C CA . VAL A 1 90 ? -7.702 -5.176 3.740 1.00 95.44 90 VAL A CA 1
ATOM 724 C C . VAL A 1 90 ? -6.628 -4.234 3.197 1.00 95.44 90 VAL A C 1
ATOM 726 O O . VAL A 1 90 ? -6.367 -4.227 1.997 1.00 95.44 90 VAL A O 1
ATOM 729 N N . ALA A 1 91 ? -5.941 -3.491 4.072 1.00 95.06 91 ALA A N 1
ATOM 730 C CA . ALA A 1 91 ? -4.825 -2.639 3.657 1.00 95.06 91 ALA A CA 1
ATOM 731 C C . ALA A 1 91 ? -3.709 -3.456 2.989 1.00 95.06 91 ALA A C 1
ATOM 733 O O . ALA A 1 91 ? -3.223 -3.083 1.922 1.00 95.06 91 ALA A O 1
ATOM 734 N N . ILE A 1 92 ? -3.323 -4.583 3.599 1.00 98.50 92 ILE A N 1
ATOM 735 C CA . ILE A 1 92 ? -2.276 -5.468 3.074 1.00 98.50 92 ILE A CA 1
ATOM 736 C C . ILE A 1 92 ? -2.651 -5.976 1.679 1.00 98.50 92 ILE A C 1
ATOM 738 O O . ILE A 1 92 ? -1.840 -5.838 0.766 1.00 98.50 92 ILE A O 1
ATOM 742 N N . ALA A 1 93 ? -3.874 -6.476 1.489 1.00 97.94 93 ALA A N 1
ATOM 743 C CA . ALA A 1 93 ? -4.341 -6.995 0.206 1.00 97.94 93 ALA A CA 1
ATOM 744 C C . ALA A 1 93 ? -4.329 -5.924 -0.901 1.00 97.94 93 ALA A C 1
ATOM 746 O O . ALA A 1 93 ? -3.812 -6.167 -1.995 1.00 97.94 93 ALA A O 1
ATOM 747 N N . LEU A 1 94 ? -4.834 -4.718 -0.605 1.00 96.62 94 LEU A N 1
ATOM 748 C CA . LEU A 1 94 ? -4.844 -3.598 -1.555 1.00 96.62 94 LEU A CA 1
ATOM 749 C C . LEU A 1 94 ? -3.420 -3.195 -1.964 1.00 96.62 94 LEU A C 1
ATOM 751 O O . LEU A 1 94 ? -3.133 -3.029 -3.148 1.00 96.62 94 LEU A O 1
ATOM 755 N N . ILE A 1 95 ? -2.504 -3.083 -0.999 1.00 97.88 95 ILE A N 1
ATOM 756 C CA . ILE A 1 95 ? -1.115 -2.688 -1.259 1.00 97.88 95 ILE A CA 1
ATOM 757 C C . ILE A 1 95 ? -0.354 -3.795 -2.012 1.00 97.88 95 ILE A C 1
ATOM 759 O O . ILE A 1 95 ? 0.326 -3.530 -3.009 1.00 97.88 95 ILE A O 1
ATOM 763 N N . ALA A 1 96 ? -0.454 -5.046 -1.552 1.00 98.38 96 ALA A N 1
ATOM 764 C CA . ALA A 1 96 ? 0.306 -6.182 -2.073 1.00 98.38 96 ALA A CA 1
ATOM 765 C C . ALA A 1 96 ? -0.0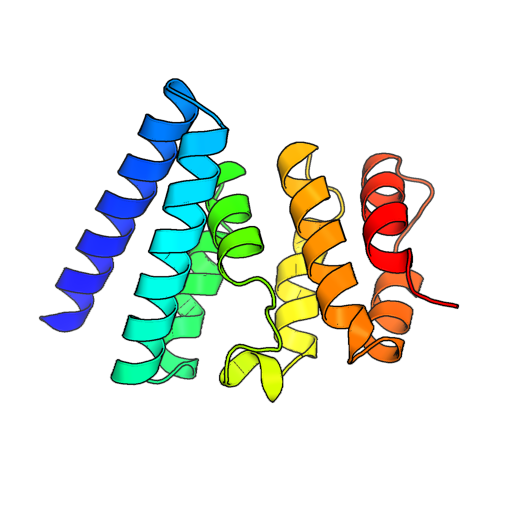74 -6.562 -3.512 1.00 98.38 96 ALA A C 1
ATOM 767 O O . ALA A 1 96 ? 0.740 -7.166 -4.222 1.00 98.38 96 ALA A O 1
ATOM 768 N N . LYS A 1 97 ? -1.252 -6.140 -3.996 1.00 97.94 97 LYS A N 1
ATOM 769 C CA . LYS A 1 97 ? -1.654 -6.258 -5.407 1.00 97.94 97 LYS A CA 1
ATOM 770 C C . LYS A 1 97 ? -0.587 -5.715 -6.366 1.00 97.94 97 LYS A C 1
ATOM 772 O O . LYS A 1 97 ? -0.338 -6.304 -7.415 1.00 97.94 97 LYS A O 1
ATOM 777 N N . HIS A 1 98 ? 0.119 -4.654 -5.975 1.00 98.38 98 HIS A N 1
ATOM 778 C CA . HIS A 1 98 ? 1.106 -3.972 -6.820 1.00 98.38 98 HIS A CA 1
ATOM 779 C C . HIS A 1 98 ? 2.558 -4.416 -6.567 1.00 98.38 98 HIS A C 1
ATOM 781 O O . HIS A 1 98 ? 3.497 -3.780 -7.054 1.00 98.38 98 HIS A O 1
ATOM 787 N N . LYS A 1 99 ? 2.782 -5.535 -5.859 1.00 98.50 99 LYS A N 1
ATOM 788 C CA . LYS A 1 99 ? 4.127 -6.037 -5.504 1.00 98.50 99 LYS A CA 1
ATOM 789 C C . LYS A 1 99 ? 5.070 -6.266 -6.689 1.00 98.50 99 LYS A C 1
ATOM 791 O O . LYS A 1 99 ? 6.282 -6.118 -6.538 1.00 98.50 99 LYS A O 1
ATOM 796 N N . ALA A 1 100 ? 4.527 -6.602 -7.858 1.00 98.31 100 ALA A N 1
ATOM 797 C CA . ALA A 1 100 ? 5.278 -6.902 -9.078 1.00 98.31 100 ALA A CA 1
ATOM 798 C C . ALA A 1 100 ? 5.169 -5.804 -10.152 1.00 98.31 100 ALA A C 1
ATOM 800 O O . ALA A 1 100 ? 5.642 -6.002 -11.273 1.00 98.31 100 ALA A O 1
ATOM 801 N N . HIS A 1 101 ? 4.541 -4.667 -9.830 1.00 98.19 101 HIS A N 1
ATOM 802 C CA . HIS A 1 101 ? 4.218 -3.625 -10.805 1.00 98.19 101 HIS A CA 1
ATOM 803 C C . HIS A 1 101 ? 5.465 -3.146 -11.564 1.00 98.19 101 HIS A C 1
ATOM 805 O O . HIS A 1 101 ? 6.546 -3.100 -10.988 1.00 98.19 101 HIS A O 1
ATOM 811 N N . GLU A 1 102 ? 5.352 -2.771 -12.839 1.00 97.19 102 GLU A N 1
ATOM 812 C CA . GLU A 1 102 ? 6.492 -2.369 -13.685 1.00 97.19 102 GLU A CA 1
ATOM 813 C C . GLU A 1 102 ? 7.250 -1.131 -13.180 1.00 97.19 102 GLU A C 1
ATOM 815 O O . GLU A 1 102 ? 8.482 -1.142 -13.121 1.00 97.19 102 GLU A O 1
ATOM 820 N N . SER A 1 103 ? 6.524 -0.111 -12.718 1.00 95.56 103 SER A N 1
ATOM 821 C CA . SER A 1 103 ? 7.092 1.075 -12.072 1.00 95.56 103 SER A CA 1
ATOM 822 C C . SER A 1 103 ? 7.833 0.713 -10.779 1.00 95.56 103 SER A C 1
ATOM 824 O O . SER A 1 103 ? 7.223 0.404 -9.754 1.00 95.56 103 SER A O 1
ATOM 826 N N . GLU A 1 104 ? 9.167 0.807 -10.797 1.00 95.94 104 GLU A N 1
ATOM 827 C CA . GLU A 1 104 ? 9.993 0.668 -9.588 1.00 95.94 104 GLU A CA 1
ATOM 828 C C . GLU A 1 104 ? 9.598 1.686 -8.517 1.00 95.94 104 GLU A C 1
ATOM 830 O O . GLU A 1 104 ? 9.620 1.389 -7.321 1.00 95.94 104 GLU A O 1
ATOM 835 N N . TYR A 1 105 ? 9.208 2.886 -8.943 1.00 90.88 105 TYR A N 1
ATOM 836 C CA . TYR A 1 105 ? 8.814 3.944 -8.030 1.00 90.88 105 TYR A CA 1
ATOM 837 C C . TYR A 1 105 ? 7.558 3.564 -7.239 1.00 90.88 105 TYR A C 1
ATOM 839 O O . TYR A 1 105 ? 7.519 3.785 -6.030 1.00 90.88 105 TYR A O 1
ATOM 847 N N . LEU A 1 106 ? 6.581 2.913 -7.875 1.00 94.69 106 LEU A N 1
ATOM 848 C CA . LEU A 1 106 ? 5.427 2.353 -7.173 1.00 94.69 106 LEU A CA 1
ATOM 849 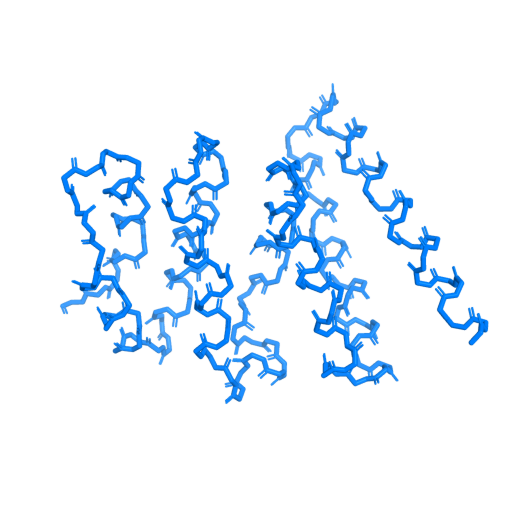C C . LEU A 1 106 ? 5.834 1.186 -6.260 1.00 94.69 106 LEU A C 1
ATOM 851 O O . LEU A 1 106 ? 5.444 1.161 -5.095 1.00 94.69 106 LEU A O 1
ATOM 855 N N . ARG A 1 107 ? 6.695 0.270 -6.726 1.00 98.12 107 ARG A N 1
ATOM 856 C CA . ARG A 1 107 ? 7.181 -0.851 -5.895 1.00 98.12 107 ARG A CA 1
ATOM 857 C C . ARG A 1 107 ? 7.892 -0.392 -4.618 1.00 98.12 107 ARG A C 1
ATOM 859 O O . ARG A 1 107 ? 7.702 -0.992 -3.562 1.00 98.12 107 ARG A O 1
ATOM 866 N N . LYS A 1 108 ? 8.672 0.698 -4.676 1.00 96.94 108 LYS A N 1
ATOM 867 C CA . LYS A 1 108 ? 9.284 1.315 -3.480 1.00 96.94 108 LYS A CA 1
ATOM 868 C C . LYS A 1 108 ? 8.224 1.713 -2.456 1.00 96.94 108 LYS A C 1
ATOM 870 O O . LYS A 1 108 ? 8.418 1.496 -1.261 1.00 96.94 108 LYS A O 1
ATOM 875 N N . SER A 1 109 ? 7.107 2.261 -2.922 1.00 95.31 109 SER A N 1
ATOM 876 C CA . SER A 1 109 ? 5.996 2.670 -2.066 1.00 95.31 109 SER A CA 1
ATOM 877 C C . SER A 1 109 ? 5.239 1.508 -1.464 1.00 95.31 109 SER A C 1
ATOM 879 O O . SER A 1 109 ? 5.031 1.497 -0.254 1.00 95.31 109 SER A O 1
ATOM 881 N N . VAL A 1 110 ? 4.932 0.494 -2.272 1.00 98.31 110 VAL A N 1
ATOM 882 C CA . VAL A 1 110 ? 4.329 -0.765 -1.817 1.00 98.31 110 VAL A CA 1
ATOM 883 C C . VAL A 1 110 ? 5.176 -1.388 -0.706 1.00 98.31 110 VAL A C 1
ATOM 885 O O . VAL A 1 110 ? 4.688 -1.636 0.394 1.00 98.31 110 VAL A O 1
ATOM 888 N N . GLY A 1 111 ? 6.477 -1.565 -0.953 1.00 98.56 111 GLY A N 1
ATOM 889 C CA . GLY A 1 111 ? 7.385 -2.169 0.018 1.00 98.56 111 GLY A CA 1
ATOM 890 C C . GLY A 1 111 ? 7.510 -1.361 1.313 1.00 98.56 111 GLY A C 1
ATOM 891 O O . GLY A 1 111 ? 7.492 -1.928 2.403 1.00 98.56 111 GLY A O 1
ATOM 892 N N . ASN A 1 112 ? 7.598 -0.030 1.222 1.00 98.06 112 ASN A N 1
ATOM 893 C CA . ASN A 1 112 ? 7.669 0.824 2.407 1.00 98.06 112 ASN A CA 1
ATOM 894 C C . ASN A 1 112 ? 6.345 0.868 3.190 1.00 98.06 112 ASN A C 1
ATOM 896 O O . ASN A 1 112 ? 6.392 0.893 4.418 1.00 98.06 112 ASN A O 1
ATOM 900 N N . ALA A 1 113 ? 5.192 0.855 2.514 1.00 97.38 113 ALA A N 1
ATOM 901 C CA . ALA A 1 113 ? 3.882 0.804 3.161 1.00 97.38 113 ALA A CA 1
ATOM 902 C C . ALA A 1 113 ? 3.709 -0.501 3.952 1.00 97.38 113 ALA A C 1
ATOM 904 O O . ALA A 1 113 ? 3.379 -0.458 5.136 1.00 97.38 113 ALA A O 1
ATOM 905 N N . LEU A 1 114 ? 4.034 -1.650 3.347 1.00 98.69 114 LEU A N 1
ATOM 906 C CA . LEU A 1 114 ? 4.000 -2.949 4.029 1.00 98.69 114 LEU A CA 1
ATOM 907 C C . LEU A 1 114 ? 4.991 -3.013 5.199 1.00 98.69 114 LEU A C 1
ATOM 909 O O . LEU A 1 114 ? 4.647 -3.510 6.269 1.00 98.69 114 LEU A O 1
ATOM 913 N N . ARG A 1 115 ? 6.191 -2.435 5.048 1.00 98.56 115 ARG A N 1
ATOM 914 C CA . ARG A 1 115 ? 7.163 -2.315 6.149 1.00 98.56 115 ARG A CA 1
ATOM 915 C C . ARG A 1 115 ? 6.639 -1.460 7.302 1.00 98.56 115 ARG A C 1
ATOM 917 O O . ARG A 1 115 ? 6.951 -1.720 8.460 1.00 98.56 115 ARG A O 1
ATOM 924 N N . ASP A 1 116 ? 5.886 -0.402 7.017 1.00 98.25 116 ASP A N 1
ATOM 925 C CA . ASP A 1 116 ? 5.289 0.408 8.078 1.00 98.25 116 ASP A CA 1
ATOM 926 C C . ASP A 1 116 ? 4.213 -0.374 8.838 1.00 98.25 116 ASP A C 1
ATOM 928 O O . ASP A 1 116 ? 4.184 -0.314 10.067 1.00 98.25 116 ASP A O 1
ATOM 932 N N . ILE A 1 117 ? 3.398 -1.165 8.133 1.00 98.31 117 ILE A N 1
ATOM 933 C CA . ILE A 1 117 ? 2.411 -2.068 8.742 1.00 98.31 117 ILE A CA 1
ATOM 934 C C . ILE A 1 117 ? 3.108 -3.142 9.593 1.00 98.31 117 ILE A C 1
ATOM 936 O O . ILE A 1 117 ? 2.660 -3.427 10.708 1.00 98.31 117 ILE A O 1
ATOM 940 N N . SER A 1 118 ? 4.244 -3.682 9.134 1.00 98.25 118 SER A N 1
ATOM 941 C CA . SER A 1 118 ? 4.982 -4.744 9.835 1.00 98.25 118 SER A CA 1
ATOM 942 C C . SER A 1 118 ? 5.477 -4.332 11.225 1.00 98.25 118 SER A C 1
ATOM 944 O O . SER A 1 118 ? 5.726 -5.197 12.057 1.00 98.25 118 SER A O 1
ATOM 946 N N . LYS A 1 119 ? 5.596 -3.027 11.511 1.00 97.44 119 LYS A N 1
ATOM 947 C CA . LYS A 1 119 ? 5.974 -2.518 12.843 1.00 97.44 119 LYS A CA 1
ATOM 948 C C . LYS A 1 119 ? 4.955 -2.877 13.929 1.00 97.44 119 LYS A C 1
ATOM 950 O O . LYS A 1 119 ? 5.334 -2.967 15.090 1.00 97.44 119 LYS A O 1
ATOM 955 N N . LYS A 1 120 ? 3.678 -3.047 13.566 1.00 97.25 120 LYS A N 1
ATOM 956 C CA . LYS A 1 120 ? 2.591 -3.432 14.488 1.00 97.25 120 LYS A CA 1
ATOM 957 C C . LYS A 1 120 ? 1.980 -4.792 14.159 1.00 97.25 120 LYS A C 1
ATOM 959 O O . LYS A 1 120 ? 1.537 -5.488 15.061 1.00 97.25 120 LYS A O 1
ATOM 964 N N . HIS A 1 121 ? 1.977 -5.178 12.885 1.00 97.81 121 HIS A N 1
ATOM 965 C CA . HIS A 1 121 ? 1.334 -6.395 12.389 1.00 97.81 121 HIS A CA 1
ATOM 966 C C . HIS A 1 121 ? 2.347 -7.297 11.671 1.00 97.81 121 HIS A C 1
ATOM 968 O O . HIS A 1 121 ? 2.124 -7.717 10.537 1.00 97.81 121 HIS A O 1
ATOM 974 N N . ALA A 1 122 ? 3.492 -7.557 12.312 1.00 98.06 122 ALA A N 1
ATOM 975 C CA . ALA A 1 122 ? 4.599 -8.313 11.721 1.00 98.06 122 ALA A CA 1
ATOM 976 C C . ALA A 1 122 ? 4.161 -9.680 11.177 1.00 98.06 122 ALA A C 1
ATOM 978 O O . ALA A 1 122 ? 4.549 -10.044 10.071 1.00 98.06 122 ALA A O 1
ATOM 979 N N . GLU A 1 123 ? 3.319 -10.401 11.921 1.00 98.19 123 GLU A N 1
ATOM 980 C CA . GLU A 1 123 ? 2.886 -11.744 11.531 1.00 98.19 123 GLU A CA 1
ATOM 981 C C . GLU A 1 123 ? 1.966 -11.737 10.306 1.00 98.19 123 GLU A C 1
ATOM 983 O O . GLU A 1 123 ? 2.141 -12.558 9.412 1.00 98.19 123 GLU A O 1
ATOM 988 N N . LEU A 1 124 ? 1.072 -10.749 10.183 1.00 98.50 124 LEU A N 1
ATOM 989 C CA . LEU A 1 124 ? 0.239 -10.605 8.983 1.00 98.50 124 LEU A CA 1
ATOM 990 C C . LEU A 1 124 ? 1.093 -10.330 7.740 1.00 98.50 124 LEU A C 1
ATOM 992 O O . LEU A 1 124 ? 0.848 -10.888 6.675 1.00 98.50 124 LEU A O 1
ATOM 996 N N . ILE A 1 125 ? 2.131 -9.498 7.879 1.00 98.62 125 ILE A N 1
ATOM 997 C CA . ILE A 1 125 ? 3.062 -9.246 6.775 1.00 98.62 125 ILE A CA 1
ATOM 998 C C . ILE A 1 125 ? 3.887 -10.497 6.468 1.00 98.62 125 ILE A C 1
ATOM 1000 O O . ILE A 1 125 ? 4.084 -10.783 5.293 1.00 98.62 125 ILE A O 1
ATOM 1004 N N . ARG A 1 126 ? 4.329 -11.263 7.478 1.00 98.50 126 ARG A N 1
ATOM 1005 C CA . ARG A 1 126 ? 5.039 -12.538 7.279 1.00 98.50 126 ARG A CA 1
ATOM 1006 C C . ARG A 1 126 ? 4.191 -13.513 6.459 1.00 98.50 126 ARG A C 1
ATOM 1008 O O . ARG A 1 126 ? 4.686 -14.037 5.467 1.00 98.50 126 ARG A O 1
ATOM 1015 N N . GLN A 1 127 ? 2.928 -13.695 6.836 1.00 98.38 127 GLN A N 1
ATOM 1016 C CA . GLN A 1 127 ? 1.987 -14.576 6.140 1.00 98.38 127 GLN A CA 1
ATOM 1017 C C . GLN A 1 127 ? 1.734 -14.141 4.693 1.00 98.38 127 GLN A C 1
ATOM 1019 O O . GLN A 1 127 ? 1.700 -14.987 3.804 1.00 98.38 127 GLN A O 1
ATOM 1024 N N . GLU A 1 128 ? 1.599 -12.836 4.440 1.00 98.56 128 GLU A N 1
ATOM 1025 C CA . GLU A 1 128 ? 1.449 -12.298 3.083 1.00 98.56 128 GLU A CA 1
ATOM 1026 C C . GLU A 1 128 ? 2.698 -12.575 2.234 1.00 98.56 128 GLU A C 1
ATOM 1028 O O . GLU A 1 128 ? 2.610 -13.158 1.154 1.00 98.56 128 GLU A O 1
ATOM 1033 N N . VAL A 1 129 ? 3.885 -12.187 2.715 1.00 98.19 129 VAL A N 1
ATOM 1034 C CA . VAL A 1 129 ? 5.109 -12.269 1.904 1.00 98.19 129 VAL A CA 1
ATOM 1035 C C . VAL A 1 129 ? 5.618 -13.698 1.709 1.00 98.19 129 VAL A C 1
ATOM 1037 O O . VAL A 1 129 ? 6.339 -13.948 0.747 1.00 98.19 129 VAL A O 1
ATOM 1040 N N . GLN A 1 130 ? 5.239 -14.642 2.578 1.00 97.81 130 GLN A N 1
ATOM 1041 C CA . GLN A 1 130 ? 5.528 -16.071 2.404 1.00 97.81 130 GLN A CA 1
ATOM 1042 C C . GLN A 1 130 ? 4.853 -16.671 1.165 1.00 97.81 130 GLN A C 1
ATOM 1044 O O . GLN A 1 130 ? 5.337 -17.663 0.630 1.00 97.81 130 GLN A O 1
ATOM 1049 N N . GLN A 1 131 ? 3.763 -16.066 0.689 1.00 97.62 131 GLN A N 1
ATOM 1050 C CA . GLN A 1 131 ? 3.037 -16.521 -0.500 1.00 97.62 131 GLN A CA 1
ATOM 1051 C C . GLN A 1 131 ? 3.636 -15.977 -1.804 1.00 97.62 131 GLN A C 1
ATOM 1053 O O . GLN A 1 131 ? 3.157 -16.289 -2.894 1.00 97.62 131 GLN A O 1
ATOM 1058 N N . TRP A 1 132 ? 4.639 -15.100 -1.726 1.00 98.31 132 TRP A N 1
ATOM 1059 C CA . TRP A 1 132 ? 5.183 -14.427 -2.898 1.00 98.31 132 TRP A CA 1
ATOM 1060 C C . TRP A 1 132 ? 6.236 -15.287 -3.599 1.00 98.31 132 TRP A C 1
ATOM 1062 O O . TRP A 1 132 ? 7.174 -15.774 -2.974 1.00 98.31 132 TRP A O 1
ATOM 1072 N N . ASP A 1 133 ? 6.143 -15.388 -4.926 1.00 97.94 133 ASP A N 1
ATOM 1073 C CA . ASP A 1 133 ? 7.191 -16.010 -5.736 1.00 97.94 133 ASP A CA 1
ATOM 1074 C C . ASP A 1 133 ? 8.380 -15.048 -5.913 1.00 97.94 133 ASP A C 1
ATOM 1076 O O . ASP A 1 133 ? 8.325 -14.061 -6.656 1.00 97.94 133 ASP A O 1
ATOM 1080 N N . LEU A 1 134 ? 9.465 -15.342 -5.195 1.00 98.31 134 LEU A N 1
ATOM 1081 C CA . LEU A 1 134 ? 10.683 -14.533 -5.167 1.00 98.31 134 LEU A CA 1
ATOM 1082 C C . LEU A 1 134 ? 11.622 -14.788 -6.355 1.00 98.31 134 LEU A C 1
ATOM 1084 O O . LEU A 1 134 ? 12.634 -14.093 -6.470 1.00 98.31 134 LEU A O 1
ATOM 1088 N N . SER A 1 135 ? 11.302 -15.732 -7.248 1.00 98.06 135 SER A N 1
ATOM 1089 C CA . SER A 1 135 ? 12.048 -15.916 -8.500 1.00 98.06 135 SER A CA 1
ATOM 1090 C C . SER A 1 135 ? 11.877 -14.720 -9.447 1.00 98.06 135 SER A C 1
ATOM 1092 O O . SER A 1 135 ? 12.776 -14.407 -10.229 1.00 98.06 135 SER A O 1
ATOM 1094 N N . TYR A 1 136 ? 10.768 -13.979 -9.324 1.00 97.62 136 TYR A N 1
ATOM 1095 C CA . TYR A 1 136 ? 10.516 -12.766 -10.096 1.00 97.62 136 TYR A CA 1
ATOM 1096 C C . TYR A 1 136 ? 11.281 -11.557 -9.525 1.00 97.62 136 TYR A C 1
ATOM 1098 O O . TYR A 1 136 ? 10.978 -11.100 -8.414 1.00 97.62 136 TYR A O 1
ATOM 1106 N N . PRO A 1 137 ? 12.187 -10.914 -10.295 1.00 98.25 137 PRO A N 1
ATOM 1107 C CA . PRO A 1 137 ? 13.033 -9.828 -9.783 1.00 98.25 137 PRO A CA 1
ATOM 1108 C C . PRO A 1 137 ? 12.257 -8.631 -9.216 1.00 98.25 137 PRO A C 1
ATOM 1110 O O . PRO A 1 137 ? 12.672 -8.012 -8.234 1.00 98.25 137 PRO A O 1
ATOM 1113 N N . ARG A 1 138 ? 11.103 -8.302 -9.814 1.00 98.56 138 ARG A N 1
ATOM 1114 C CA . ARG A 1 138 ? 10.240 -7.203 -9.350 1.00 98.56 138 ARG A CA 1
ATOM 1115 C C . ARG A 1 138 ? 9.604 -7.510 -7.994 1.00 98.56 138 ARG A C 1
ATOM 1117 O O . ARG A 1 138 ? 9.547 -6.620 -7.150 1.00 98.56 138 ARG A O 1
ATOM 1124 N N . VAL A 1 139 ? 9.177 -8.754 -7.776 1.00 98.69 139 VAL A N 1
ATOM 1125 C CA . VAL A 1 139 ? 8.611 -9.206 -6.496 1.00 98.69 139 VAL A CA 1
ATOM 1126 C C . VAL A 1 139 ? 9.699 -9.229 -5.429 1.00 98.69 139 VAL A C 1
ATOM 1128 O O . VAL A 1 139 ? 9.513 -8.648 -4.362 1.00 98.69 139 VAL A O 1
ATOM 1131 N N . LEU A 1 140 ? 10.871 -9.792 -5.746 1.00 98.62 140 LEU A N 1
ATOM 1132 C CA . LEU A 1 140 ? 12.025 -9.819 -4.845 1.00 98.62 140 LEU A CA 1
ATOM 1133 C C . LEU A 1 140 ? 12.448 -8.412 -4.397 1.00 98.62 140 LEU A C 1
ATOM 1135 O O . LEU A 1 140 ? 12.776 -8.200 -3.229 1.00 98.62 140 LEU A O 1
ATOM 1139 N N . PHE A 1 141 ? 12.427 -7.436 -5.307 1.00 98.69 141 PHE A N 1
ATOM 1140 C CA . PHE A 1 141 ? 12.701 -6.038 -4.976 1.00 98.69 141 PHE A CA 1
ATOM 1141 C C . PHE A 1 141 ? 11.752 -5.514 -3.888 1.00 98.69 141 PHE A C 1
ATOM 1143 O O . PHE A 1 141 ? 12.202 -4.964 -2.881 1.00 98.69 141 PHE A O 1
ATOM 1150 N N . THR A 1 142 ? 10.445 -5.704 -4.071 1.00 98.75 142 THR A N 1
ATOM 1151 C CA . THR A 1 142 ? 9.428 -5.248 -3.114 1.00 98.75 142 THR A CA 1
ATOM 1152 C C . THR A 1 142 ? 9.525 -6.012 -1.796 1.00 98.75 142 THR A C 1
ATOM 1154 O O . THR A 1 142 ? 9.461 -5.401 -0.728 1.00 98.75 142 THR A O 1
ATOM 1157 N N . TYR A 1 143 ? 9.752 -7.327 -1.862 1.00 98.69 143 TYR A N 1
ATOM 1158 C CA . TYR A 1 143 ? 9.936 -8.203 -0.706 1.00 98.69 143 TYR A CA 1
ATOM 1159 C C . TYR A 1 143 ? 11.052 -7.695 0.210 1.00 98.69 143 TYR A C 1
ATOM 1161 O O . TYR A 1 143 ? 10.831 -7.508 1.403 1.00 98.69 143 TYR A O 1
ATOM 1169 N N . LYS A 1 144 ? 12.228 -7.374 -0.350 1.00 98.44 144 LYS A N 1
ATOM 1170 C CA . LYS A 1 144 ? 13.379 -6.862 0.418 1.00 98.44 144 LYS A CA 1
ATOM 1171 C C . LYS A 1 144 ? 13.052 -5.599 1.220 1.00 98.44 144 LYS A C 1
ATOM 1173 O O . LYS A 1 144 ? 13.648 -5.364 2.268 1.00 98.44 144 LYS A O 1
ATOM 1178 N N . LEU A 1 145 ? 12.127 -4.772 0.732 1.00 98.50 145 LEU A N 1
ATOM 1179 C CA . LEU A 1 145 ? 11.667 -3.583 1.446 1.00 98.50 145 LEU A CA 1
ATOM 1180 C C . LEU A 1 145 ? 10.644 -3.935 2.529 1.00 98.50 145 LEU A C 1
ATOM 1182 O O . LEU A 1 145 ? 10.815 -3.495 3.667 1.00 98.50 145 LEU A O 1
ATOM 1186 N N . ALA A 1 146 ? 9.621 -4.719 2.179 1.00 98.25 146 ALA A N 1
ATOM 1187 C CA . ALA A 1 146 ? 8.521 -5.095 3.068 1.00 98.25 146 ALA A CA 1
ATOM 1188 C C . ALA A 1 146 ? 8.996 -5.951 4.252 1.00 98.25 146 ALA A C 1
ATOM 1190 O O . ALA A 1 146 ? 8.665 -5.667 5.401 1.00 98.25 146 ALA A O 1
ATOM 1191 N N . ALA A 1 147 ? 9.840 -6.948 3.980 1.00 97.50 147 ALA A N 1
ATOM 1192 C CA . ALA A 1 147 ? 10.330 -7.910 4.960 1.00 97.50 147 ALA A CA 1
ATOM 1193 C C . ALA A 1 147 ? 11.510 -7.395 5.802 1.00 97.50 147 ALA A C 1
ATOM 1195 O O . ALA A 1 147 ? 11.979 -8.096 6.690 1.00 97.50 147 ALA A O 1
ATOM 1196 N N . LYS A 1 148 ? 11.989 -6.162 5.569 1.00 97.25 148 LYS A N 1
ATOM 1197 C CA . LYS A 1 148 ? 13.216 -5.623 6.191 1.00 97.25 148 LYS A CA 1
ATOM 1198 C C . LYS A 1 148 ? 13.224 -5.678 7.726 1.00 97.25 148 LYS A C 1
ATOM 1200 O O . LYS A 1 148 ? 14.295 -5.694 8.324 1.00 97.25 148 LYS A O 1
ATOM 1205 N N . LEU A 1 149 ? 12.050 -5.625 8.355 1.00 96.31 149 LEU A N 1
ATOM 1206 C CA . LEU A 1 149 ? 11.894 -5.630 9.814 1.00 96.31 149 LEU A CA 1
ATOM 1207 C C . LEU A 1 149 ? 11.366 -6.963 10.365 1.00 96.31 149 LEU A C 1
ATOM 1209 O O . LEU A 1 149 ? 11.192 -7.080 11.576 1.00 96.31 149 LEU A O 1
ATOM 1213 N N . LEU A 1 150 ? 11.085 -7.942 9.502 1.00 92.94 150 LEU A N 1
ATOM 1214 C CA . LEU A 1 150 ? 10.658 -9.271 9.922 1.00 92.94 150 LEU A CA 1
ATOM 1215 C C . LEU A 1 150 ? 11.905 -10.030 10.382 1.00 92.94 150 LEU A C 1
ATOM 1217 O O . LEU A 1 150 ? 12.807 -10.271 9.583 1.00 92.94 150 LEU A O 1
ATOM 1221 N N . LYS A 1 151 ? 11.981 -10.323 11.680 1.00 75.38 151 LYS A N 1
ATOM 1222 C CA . LYS A 1 151 ? 13.036 -11.165 12.255 1.00 75.38 151 LYS A CA 1
ATOM 1223 C C . LYS A 1 151 ? 12.726 -12.643 12.059 1.00 75.38 151 LYS A C 1
ATOM 1225 O O . LYS A 1 151 ? 11.524 -13.002 12.083 1.00 75.38 151 LYS A O 1
#

Secondary structure (DSSP, 8-state):
-HHHHHHHHHHHHHHHHHHHHHHH-HHHHHHHHHHHHHHHHHHHHHH-HHHHHHHHHHHHT-SSHHHHHHHHHHT-SGGGSHHHHH-HHHHHHHHHTTTT-S-HHHHHHHHHHHHHHHTT-HHHHHHHHHTS-TTSHHHHHHHHHHGGG--

Radius of gyration: 15.34 Å; chains: 1; bounding box: 40×36×30 Å